Protein AF-A0A2T5LTR0-F1 (afdb_monomer)

Nearest PDB structures (foldseek):
  6o8m-assembly1_A  TM=7.664E-01  e=1.451E-02  Rhodobacter capsulatus
  6o8o-assembly2_D  TM=6.505E-01  e=2.566E-02  Rhodobacter capsulatus
  3cuo-assembly2_C  TM=6.548E-01  e=1.035E-01  unclassified
  6juv-assembly1_A  TM=4.857E-01  e=1.102E-01  Pyrococcus yayanosii CH1
  2lkp-assembly1_B  TM=5.713E-01  e=1.013E+00  Mycobacterium tuberculosis H37Rv

pLDDT: mean 78.18, std 16.16, range [35.5, 93.56]

Sequence (119 aa):
IIQKHDPASVLKEAIVYDGIYGSNYEDKSEGMKQALDKVWANGWLHAEKSDTDIHFVFAAQIHRWYYQCLFSERYLDNKLDYESPLQLVLDAIKCFQPRQLSDAPRSLIGNSSPLEDQY

Structure (mmCIF, N/CA/C/O backbone):
data_AF-A0A2T5LTR0-F1
#
_entry.id   AF-A0A2T5LTR0-F1
#
loop_
_atom_site.group_PDB
_atom_site.id
_atom_site.type_symbol
_atom_site.label_atom_id
_atom_site.label_alt_id
_atom_site.label_comp_id
_atom_site.label_asym_id
_atom_site.label_entity_id
_atom_site.label_seq_id
_atom_site.pdbx_PDB_ins_code
_atom_site.Cartn_x
_atom_site.Cartn_y
_atom_site.Cartn_z
_atom_site.occupancy
_atom_site.B_iso_or_equiv
_atom_site.auth_seq_id
_atom_site.auth_comp_id
_atom_site.auth_asym_id
_atom_site.auth_atom_id
_atom_site.pdbx_PDB_model_num
ATOM 1 N N . ILE A 1 1 ? 14.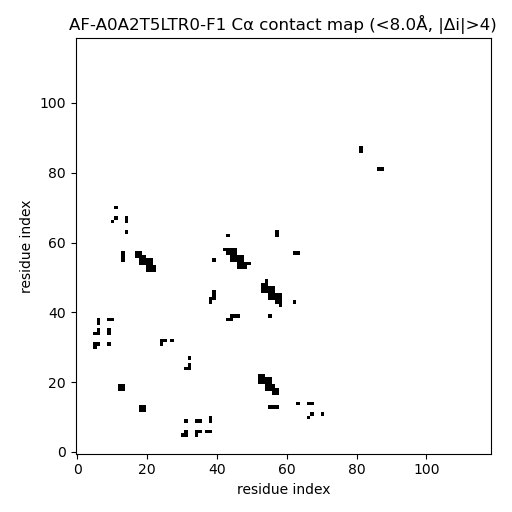683 -7.156 19.051 1.00 38.47 1 ILE A N 1
ATOM 2 C CA . ILE A 1 1 ? 13.346 -6.530 18.910 1.00 38.47 1 ILE A CA 1
ATOM 3 C C . ILE A 1 1 ? 12.574 -7.385 17.916 1.00 38.47 1 ILE A C 1
ATOM 5 O O . ILE A 1 1 ? 12.887 -7.352 16.736 1.00 38.47 1 ILE A O 1
ATOM 9 N N . ILE A 1 2 ? 11.686 -8.256 18.402 1.00 35.50 2 ILE A N 1
ATOM 10 C CA . ILE A 1 2 ? 10.881 -9.145 17.553 1.00 35.50 2 ILE A CA 1
ATOM 11 C C . ILE A 1 2 ? 9.819 -8.258 16.900 1.00 35.50 2 ILE A C 1
ATOM 13 O O . ILE A 1 2 ? 8.963 -7.717 17.599 1.00 35.50 2 ILE A O 1
ATOM 17 N N . GLN A 1 3 ? 9.930 -8.027 15.591 1.00 46.22 3 GLN A N 1
ATOM 18 C CA . GLN A 1 3 ? 8.911 -7.306 14.833 1.00 46.22 3 GLN A CA 1
ATOM 19 C C . GLN A 1 3 ? 7.586 -8.054 15.005 1.00 46.22 3 GLN A C 1
ATOM 21 O O . GLN A 1 3 ? 7.457 -9.197 14.570 1.00 46.22 3 GLN A O 1
ATOM 26 N N . LYS A 1 4 ? 6.604 -7.436 15.672 1.00 54.50 4 LYS A N 1
ATOM 27 C CA . LYS A 1 4 ? 5.226 -7.927 15.606 1.00 54.50 4 LYS A CA 1
ATOM 28 C C . LYS A 1 4 ? 4.824 -7.883 14.134 1.00 54.50 4 LYS A C 1
ATOM 30 O O . LYS A 1 4 ? 4.904 -6.824 13.518 1.00 54.50 4 LYS A O 1
ATOM 35 N N . HIS A 1 5 ? 4.455 -9.030 13.576 1.00 66.44 5 HIS A N 1
ATOM 36 C CA . HIS A 1 5 ? 4.060 -9.168 12.172 1.00 66.44 5 HIS A CA 1
ATOM 37 C C . HIS A 1 5 ? 2.762 -8.412 11.845 1.00 66.44 5 HIS A C 1
ATOM 39 O O . HIS A 1 5 ? 2.478 -8.144 10.676 1.00 66.44 5 HIS A O 1
ATOM 45 N N . ASP A 1 6 ? 1.997 -8.041 12.871 1.00 77.19 6 ASP A N 1
ATOM 46 C CA . ASP A 1 6 ? 0.636 -7.537 12.719 1.00 77.19 6 ASP A CA 1
ATOM 47 C C . ASP A 1 6 ? 0.581 -6.169 12.002 1.00 77.19 6 ASP A C 1
ATOM 49 O O . ASP A 1 6 ? -0.104 -6.088 10.986 1.00 77.19 6 ASP A O 1
ATOM 53 N N . PRO A 1 7 ? 1.353 -5.117 12.372 1.00 85.38 7 PRO A N 1
ATOM 54 C CA . PRO A 1 7 ? 1.303 -3.826 11.669 1.00 85.38 7 PRO A CA 1
ATOM 55 C C . PRO A 1 7 ? 1.791 -3.902 10.220 1.00 85.38 7 PRO A C 1
ATOM 57 O O . PRO A 1 7 ? 1.245 -3.240 9.342 1.00 85.38 7 PRO A O 1
ATOM 60 N N . ALA A 1 8 ? 2.801 -4.734 9.950 1.00 86.81 8 ALA A N 1
ATOM 61 C CA . ALA A 1 8 ? 3.276 -4.961 8.588 1.00 86.81 8 ALA A CA 1
ATOM 62 C C . ALA A 1 8 ? 2.207 -5.651 7.729 1.00 86.81 8 ALA A C 1
ATOM 64 O O . ALA A 1 8 ? 2.095 -5.361 6.543 1.00 86.81 8 ALA A O 1
ATOM 65 N N . SER A 1 9 ? 1.410 -6.540 8.324 1.00 88.69 9 SER A N 1
ATOM 66 C CA . SER A 1 9 ? 0.304 -7.208 7.634 1.00 88.69 9 SER A CA 1
ATOM 67 C C . SER A 1 9 ? -0.818 -6.226 7.297 1.00 88.69 9 SER A C 1
ATOM 69 O O . SER A 1 9 ? -1.274 -6.224 6.159 1.00 88.69 9 SER A O 1
ATOM 71 N N . VAL A 1 10 ? -1.174 -5.331 8.231 1.00 91.12 10 VAL A N 1
ATOM 72 C CA . VAL A 1 10 ? -2.117 -4.227 7.968 1.00 91.12 10 VAL A CA 1
ATOM 73 C C . VAL A 1 10 ? -1.627 -3.367 6.803 1.00 91.12 10 VAL A C 1
ATOM 75 O O . VAL A 1 10 ? -2.350 -3.152 5.841 1.00 91.12 10 VAL A O 1
ATOM 78 N N . LEU A 1 11 ? -0.369 -2.924 6.828 1.00 90.25 11 LEU A N 1
ATOM 79 C CA . LEU A 1 11 ? 0.173 -2.081 5.759 1.00 90.25 11 LEU A CA 1
ATOM 80 C C . LEU A 1 11 ? 0.212 -2.792 4.398 1.00 90.25 11 LEU A C 1
ATOM 82 O O . LEU A 1 11 ? -0.069 -2.166 3.380 1.00 90.25 11 LEU A O 1
ATOM 86 N N . LYS A 1 12 ? 0.520 -4.094 4.360 1.00 90.44 12 LYS A N 1
ATOM 87 C CA . LYS A 1 12 ? 0.460 -4.886 3.122 1.00 90.44 12 LYS A CA 1
ATOM 88 C C . LYS A 1 12 ? -0.962 -4.977 2.573 1.00 90.44 12 LYS A C 1
ATOM 90 O O . LYS A 1 12 ? -1.149 -4.787 1.377 1.00 90.44 12 LYS A O 1
ATOM 95 N N . GLU A 1 13 ? -1.943 -5.237 3.434 1.00 91.62 13 GLU A N 1
ATOM 96 C CA . GLU A 1 13 ? -3.361 -5.288 3.057 1.00 91.62 13 GLU A CA 1
ATOM 97 C C . GLU A 1 13 ? -3.812 -3.935 2.483 1.00 91.62 13 GLU A C 1
ATOM 99 O O . GLU A 1 13 ? -4.340 -3.889 1.373 1.00 91.62 13 GLU A O 1
ATOM 104 N N . ALA A 1 14 ? -3.461 -2.828 3.149 1.00 91.31 14 ALA A N 1
ATOM 105 C CA . ALA A 1 14 ? -3.737 -1.476 2.663 1.00 91.31 14 ALA A CA 1
ATOM 106 C C . ALA A 1 14 ? -3.099 -1.178 1.295 1.00 91.31 14 ALA A C 1
ATOM 108 O O . ALA A 1 14 ? -3.687 -0.482 0.475 1.00 91.31 14 ALA A O 1
ATOM 109 N N . ILE A 1 15 ? -1.897 -1.689 1.010 1.00 89.19 15 ILE A N 1
ATOM 110 C CA . ILE A 1 15 ? -1.250 -1.488 -0.300 1.00 89.19 15 ILE A CA 1
ATOM 111 C C . ILE A 1 15 ? -1.988 -2.240 -1.403 1.00 89.19 15 ILE A C 1
ATOM 113 O O . ILE A 1 15 ? -2.147 -1.697 -2.497 1.00 89.19 15 ILE A O 1
ATOM 117 N N . VAL A 1 16 ? -2.410 -3.477 -1.127 1.00 88.81 16 VAL A N 1
ATOM 118 C CA . VAL A 1 16 ? -3.089 -4.345 -2.100 1.00 88.81 16 VAL A CA 1
ATOM 119 C C . VAL A 1 16 ? -4.459 -3.785 -2.469 1.00 88.81 16 VAL A C 1
ATOM 121 O O . VAL A 1 16 ? -4.800 -3.763 -3.649 1.00 88.81 16 VAL A O 1
ATOM 124 N N . TYR A 1 17 ? -5.213 -3.300 -1.482 1.00 88.25 17 TYR A N 1
ATOM 125 C CA . TYR A 1 17 ? -6.597 -2.853 -1.668 1.00 88.25 17 TYR A CA 1
ATOM 126 C C . TYR A 1 17 ? -6.768 -1.331 -1.779 1.00 88.25 17 TYR A C 1
ATOM 128 O O . TYR A 1 17 ? -7.894 -0.864 -1.882 1.00 88.25 17 TYR A O 1
ATOM 136 N N . ASP A 1 18 ? -5.668 -0.570 -1.811 1.00 87.19 18 ASP A N 1
ATOM 137 C CA . ASP A 1 18 ? -5.670 0.905 -1.794 1.00 87.19 18 ASP A CA 1
ATOM 138 C C . ASP A 1 18 ? -6.397 1.511 -0.584 1.00 87.19 18 ASP A C 1
ATOM 140 O O . ASP A 1 18 ? -7.149 2.479 -0.675 1.00 87.19 18 ASP A O 1
ATOM 144 N N . GLY A 1 19 ? -6.153 0.907 0.572 1.00 90.12 19 GLY A N 1
ATOM 145 C CA . GLY A 1 19 ? -6.817 1.224 1.821 1.00 90.12 19 GLY A CA 1
ATOM 146 C C . GLY A 1 19 ? -7.449 -0.003 2.459 1.00 90.12 19 GLY A C 1
ATOM 147 O O . GLY A 1 19 ? -7.287 -1.138 2.005 1.00 90.12 19 GLY A O 1
ATOM 148 N N . ILE A 1 20 ? -8.108 0.231 3.587 1.00 92.69 20 ILE A N 1
ATOM 149 C CA . ILE A 1 20 ? -8.734 -0.791 4.418 1.00 92.69 20 ILE A CA 1
ATOM 150 C C . ILE A 1 20 ? -10.074 -0.274 4.911 1.00 92.69 20 ILE A C 1
ATOM 152 O O . ILE A 1 20 ? -10.152 0.798 5.499 1.00 92.69 20 ILE A O 1
ATOM 156 N N . TYR A 1 21 ? -11.116 -1.075 4.762 1.00 90.94 21 TYR A N 1
ATOM 157 C CA . TYR A 1 21 ? -12.412 -0.801 5.368 1.00 90.94 21 TYR A CA 1
ATOM 158 C C . TYR A 1 21 ? -12.442 -1.241 6.834 1.00 90.94 21 TYR A C 1
ATOM 160 O O . TYR A 1 21 ? -11.987 -2.337 7.169 1.00 90.94 21 TYR A O 1
ATOM 168 N N . GLY A 1 22 ? -12.966 -0.385 7.710 1.00 86.94 22 GLY A N 1
ATOM 169 C CA . GLY A 1 22 ? -13.094 -0.640 9.143 1.00 86.94 22 GLY A CA 1
ATOM 170 C C . GLY A 1 22 ? -13.941 -1.875 9.426 1.00 86.94 22 GLY A C 1
ATOM 171 O O . GLY A 1 22 ? -13.546 -2.705 10.246 1.00 86.94 22 GLY A O 1
ATOM 172 N N . SER A 1 23 ? -15.020 -2.060 8.662 1.00 88.75 23 SER A N 1
ATOM 173 C CA . SER A 1 23 ? -15.853 -3.270 8.687 1.00 88.75 23 SER A CA 1
ATOM 174 C C . SER A 1 23 ? -15.051 -4.568 8.503 1.00 88.75 23 SER A C 1
ATOM 176 O O . SER A 1 23 ? -15.273 -5.540 9.224 1.00 88.75 23 SER A O 1
ATOM 178 N N . ASN A 1 24 ? -14.026 -4.583 7.639 1.00 87.31 24 ASN A N 1
ATOM 179 C CA . ASN A 1 24 ? -13.164 -5.759 7.429 1.00 87.31 24 ASN A CA 1
ATOM 180 C C . ASN A 1 24 ? -12.323 -6.126 8.664 1.00 87.31 24 ASN A C 1
ATOM 182 O O . ASN A 1 24 ? -11.737 -7.212 8.713 1.00 87.31 24 ASN A O 1
ATOM 186 N N . TYR A 1 25 ? -12.217 -5.217 9.637 1.00 88.06 25 TYR A N 1
ATOM 187 C CA . TYR A 1 25 ? -11.455 -5.395 10.869 1.00 88.06 25 TYR A CA 1
ATOM 188 C C . TYR A 1 25 ? -12.317 -5.709 12.090 1.00 88.06 25 TYR A C 1
ATOM 190 O O . TYR A 1 25 ? -11.756 -6.079 13.122 1.00 88.06 25 TYR A O 1
ATOM 198 N N . GLU A 1 26 ? -13.648 -5.669 11.982 1.00 86.00 26 GLU A N 1
ATOM 199 C CA . GLU A 1 26 ? -14.558 -6.017 13.081 1.00 86.00 26 GLU A CA 1
ATOM 200 C C . GLU A 1 26 ? -14.436 -7.492 13.493 1.00 86.00 26 GLU A C 1
ATOM 202 O O . GLU A 1 26 ? -14.360 -7.789 14.689 1.00 86.00 26 GLU A O 1
ATOM 207 N N . ASP A 1 27 ? -14.290 -8.393 12.520 1.00 87.50 27 ASP A N 1
ATOM 208 C CA . ASP A 1 27 ? -14.162 -9.842 12.740 1.00 87.50 27 ASP A CA 1
ATOM 209 C C . ASP A 1 27 ? -12.703 -10.327 12.851 1.00 87.50 27 ASP A C 1
ATOM 211 O O . ASP A 1 27 ? -12.441 -11.507 13.106 1.00 87.50 27 ASP A O 1
ATOM 215 N N . LYS A 1 28 ? -11.716 -9.438 12.665 1.00 88.12 28 LYS A N 1
ATOM 216 C CA . LYS A 1 28 ? -10.294 -9.801 12.793 1.00 88.12 28 LYS A CA 1
ATOM 217 C C . LYS A 1 28 ? -9.903 -9.953 14.267 1.00 88.12 28 LYS A C 1
ATOM 219 O O . LYS A 1 28 ? -10.550 -9.448 15.185 1.00 88.12 28 LYS A O 1
ATOM 224 N N . SER A 1 29 ? -8.792 -10.654 14.493 1.00 89.56 29 SER A N 1
ATOM 225 C CA . SER A 1 29 ? -8.251 -10.865 15.836 1.00 89.56 29 SER A CA 1
ATOM 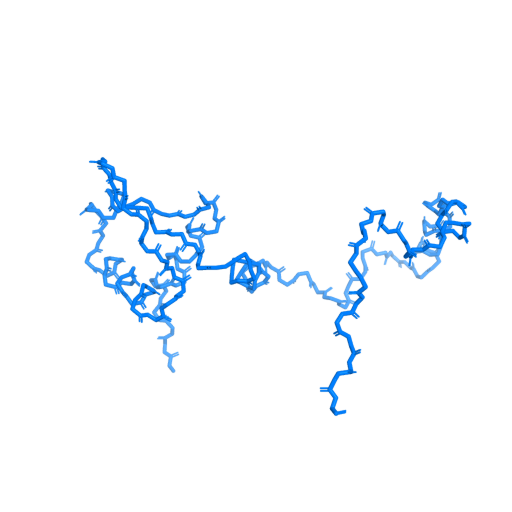226 C C . SER A 1 29 ? -7.939 -9.543 16.545 1.00 89.56 29 SER A C 1
ATOM 228 O O . SER A 1 29 ? -7.572 -8.548 15.919 1.00 89.56 29 SER A O 1
ATOM 230 N N . GLU A 1 30 ? -8.000 -9.558 17.876 1.00 89.31 30 GLU A N 1
ATOM 231 C CA . GLU A 1 30 ? -7.670 -8.400 18.718 1.00 89.31 30 GLU A CA 1
ATOM 232 C C . GLU A 1 30 ? -6.271 -7.828 18.412 1.00 89.31 30 GLU A C 1
ATOM 234 O O . GLU A 1 30 ? -6.060 -6.618 18.412 1.00 89.31 30 GLU A O 1
ATOM 239 N N . GLY A 1 31 ? -5.312 -8.692 18.056 1.00 88.50 31 GLY A N 1
ATOM 240 C CA . GLY A 1 31 ? -3.975 -8.270 17.632 1.00 88.50 31 GLY A CA 1
ATOM 241 C C . GLY A 1 31 ? -3.973 -7.444 16.341 1.00 88.50 31 GLY A C 1
ATOM 242 O O . GLY A 1 31 ? -3.239 -6.461 16.254 1.00 88.50 31 GLY A O 1
ATOM 243 N N . MET A 1 32 ? -4.818 -7.794 15.365 1.00 88.06 32 MET A N 1
ATOM 244 C CA . MET A 1 32 ? -4.957 -7.042 14.112 1.00 88.06 32 MET A CA 1
ATOM 245 C C . MET A 1 32 ? -5.663 -5.702 14.320 1.00 88.06 32 MET A C 1
ATOM 247 O O . MET A 1 32 ? -5.238 -4.709 13.734 1.00 88.06 32 MET A O 1
ATOM 251 N N . LYS A 1 33 ? -6.676 -5.647 15.193 1.00 91.00 33 LYS A N 1
ATOM 252 C CA . LYS A 1 33 ? -7.338 -4.390 15.584 1.00 91.00 33 LYS A CA 1
ATOM 253 C C . LYS A 1 33 ? -6.346 -3.426 16.235 1.00 91.00 33 LYS A C 1
ATOM 255 O O . LYS A 1 33 ? -6.141 -2.321 15.748 1.00 91.00 33 LYS A O 1
ATOM 260 N N . GLN A 1 34 ? -5.596 -3.903 17.230 1.00 92.12 34 GLN A N 1
ATOM 261 C CA . GLN A 1 34 ? -4.540 -3.113 17.872 1.00 92.12 34 GLN A CA 1
ATOM 262 C C . GLN A 1 34 ? -3.412 -2.713 16.914 1.00 92.12 34 GLN A C 1
ATOM 264 O O . GLN A 1 34 ? -2.726 -1.712 17.135 1.00 92.12 34 GLN A O 1
ATOM 269 N N . ALA A 1 35 ? -3.147 -3.516 15.883 1.00 91.94 35 ALA A N 1
ATOM 270 C CA . ALA A 1 35 ? -2.173 -3.175 14.858 1.00 91.94 35 ALA A CA 1
ATOM 271 C C . ALA A 1 35 ? -2.681 -2.047 13.957 1.00 91.94 35 ALA A C 1
ATOM 273 O O . ALA A 1 35 ? -1.920 -1.113 13.706 1.00 91.94 35 ALA A O 1
ATOM 274 N N . LEU A 1 36 ? -3.947 -2.100 13.536 1.00 92.19 36 LEU A N 1
ATOM 275 C CA . LEU A 1 36 ? -4.596 -1.025 12.789 1.00 92.19 36 LEU A CA 1
ATOM 276 C C . LEU A 1 36 ? -4.587 0.276 13.593 1.00 92.19 36 LEU A C 1
ATOM 278 O O . LEU A 1 36 ? -4.111 1.290 13.087 1.00 92.19 36 LEU A O 1
ATOM 282 N N . ASP A 1 37 ? -4.973 0.221 14.869 1.00 91.81 37 ASP A N 1
ATOM 283 C CA . ASP A 1 37 ? -4.960 1.384 15.762 1.00 91.81 37 ASP A CA 1
ATOM 284 C C . ASP A 1 37 ? -3.567 2.005 15.877 1.00 91.81 37 ASP A C 1
ATOM 286 O O . ASP A 1 37 ? -3.419 3.222 15.861 1.00 91.81 37 ASP A O 1
ATOM 290 N N . LYS A 1 38 ? -2.512 1.186 15.947 1.00 91.75 38 LYS A N 1
ATOM 291 C CA . LYS A 1 38 ? -1.129 1.687 15.974 1.00 91.75 38 LYS A CA 1
ATOM 292 C C . LYS A 1 38 ? -0.708 2.309 14.654 1.00 91.75 38 LYS A C 1
ATOM 294 O O . LYS A 1 38 ? -0.005 3.314 14.662 1.00 91.75 38 LYS A O 1
ATOM 299 N N . VAL A 1 39 ? -1.064 1.701 13.526 1.00 91.19 39 VAL A N 1
ATOM 300 C CA . VAL A 1 39 ? -0.747 2.243 12.197 1.00 91.19 39 VAL A CA 1
ATOM 301 C C . VAL A 1 39 ? -1.446 3.590 12.005 1.00 91.19 39 VAL A C 1
ATOM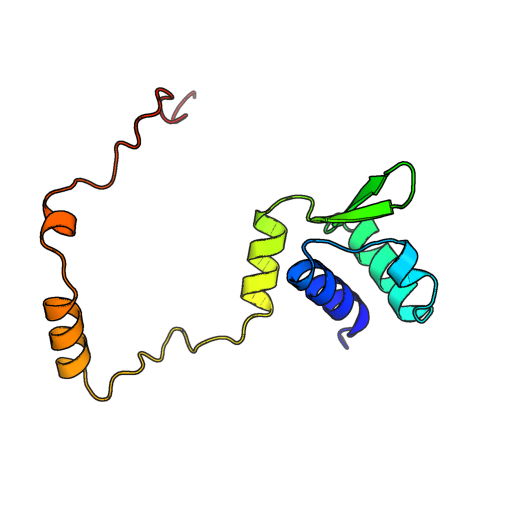 303 O O . VAL A 1 39 ? -0.814 4.542 11.543 1.00 91.19 39 VAL A O 1
ATOM 306 N N . TRP A 1 40 ? -2.702 3.690 12.441 1.00 90.50 40 TRP A N 1
ATOM 307 C CA . TRP A 1 40 ? -3.477 4.924 12.438 1.00 90.50 40 TRP A CA 1
ATOM 308 C C . TRP A 1 40 ? -2.909 5.978 13.398 1.00 90.50 40 TRP A C 1
ATOM 310 O O . TRP A 1 40 ? -2.623 7.094 12.974 1.00 90.50 40 TRP A O 1
ATOM 320 N N . ALA A 1 41 ? -2.650 5.628 14.662 1.00 90.19 41 ALA A N 1
ATOM 321 C CA . ALA A 1 41 ? -2.106 6.549 15.665 1.00 90.19 41 ALA A CA 1
ATOM 322 C C . ALA A 1 41 ? -0.716 7.096 15.294 1.00 90.19 41 ALA A C 1
ATOM 324 O O . ALA A 1 41 ? -0.365 8.209 15.676 1.00 90.19 41 ALA A O 1
ATOM 325 N N . ASN A 1 42 ? 0.066 6.331 14.528 1.00 88.56 42 ASN A N 1
ATOM 326 C CA . ASN A 1 42 ? 1.361 6.762 14.003 1.00 88.56 42 ASN A CA 1
ATOM 327 C C . ASN A 1 42 ? 1.256 7.603 12.714 1.00 88.56 42 ASN A C 1
ATOM 329 O O . ASN A 1 42 ? 2.283 8.043 12.203 1.00 88.56 42 ASN A O 1
ATOM 333 N N . GLY A 1 43 ? 0.052 7.818 12.176 1.00 88.44 43 GLY A N 1
ATOM 334 C CA . GLY A 1 43 ? -0.194 8.688 11.021 1.00 88.44 43 GLY A CA 1
ATOM 335 C C . GLY A 1 43 ? 0.097 8.067 9.653 1.00 88.44 43 GLY A C 1
ATOM 336 O O . GLY A 1 43 ? 0.100 8.778 8.650 1.00 88.44 43 GLY A O 1
ATOM 337 N N . TRP A 1 44 ? 0.334 6.756 9.580 1.00 89.88 44 TRP A N 1
ATOM 338 C CA . TRP A 1 44 ? 0.584 6.078 8.304 1.00 89.88 44 TRP A CA 1
ATOM 339 C C . TRP A 1 44 ? -0.685 5.932 7.465 1.00 89.88 44 TRP A C 1
ATOM 341 O O . TRP A 1 44 ? -0.648 6.106 6.244 1.00 89.88 44 TRP A O 1
ATOM 351 N N . LEU A 1 45 ? -1.798 5.635 8.137 1.00 92.31 45 LEU A N 1
ATOM 352 C CA . LEU A 1 45 ? -3.131 5.615 7.549 1.00 92.31 45 LEU A CA 1
ATOM 353 C C . LEU A 1 45 ? -3.978 6.738 8.151 1.00 92.31 45 LEU A C 1
ATOM 355 O O . LEU A 1 45 ? -3.862 7.044 9.337 1.00 92.31 45 LEU A O 1
ATOM 359 N N . HIS A 1 46 ? -4.836 7.334 7.334 1.00 92.88 46 HIS A N 1
ATOM 360 C CA . HIS A 1 46 ? -5.846 8.307 7.713 1.00 92.88 46 HIS A CA 1
ATOM 361 C C . HIS A 1 46 ? -7.230 7.675 7.599 1.00 92.88 46 HIS A C 1
ATOM 363 O O . HIS A 1 46 ? -7.476 6.894 6.687 1.00 92.88 46 HIS A O 1
ATOM 369 N N . ALA A 1 47 ? -8.124 8.015 8.521 1.00 92.88 47 ALA A N 1
ATOM 370 C CA . ALA A 1 47 ? -9.493 7.527 8.521 1.00 92.88 47 ALA A CA 1
ATOM 371 C C . ALA A 1 47 ? -10.393 8.498 7.745 1.00 92.88 47 ALA A C 1
ATOM 373 O O . ALA A 1 47 ? -10.675 9.600 8.210 1.00 92.88 47 ALA A O 1
ATOM 374 N N . GLU A 1 48 ? -10.874 8.072 6.586 1.00 92.25 48 GLU A N 1
ATOM 375 C CA . GLU A 1 48 ? -11.918 8.747 5.826 1.00 92.25 48 GLU A CA 1
ATOM 376 C C . GLU A 1 48 ? -13.272 8.164 6.220 1.00 92.25 48 GLU A C 1
ATOM 378 O O . GLU A 1 48 ? -13.565 6.991 5.989 1.00 92.25 48 GLU A O 1
ATOM 383 N N . LYS A 1 49 ? -14.114 8.973 6.861 1.00 89.31 49 LYS A N 1
ATOM 384 C CA . LYS A 1 49 ? -15.444 8.526 7.271 1.00 89.31 49 LYS A CA 1
ATOM 385 C C . LYS A 1 49 ? -16.430 8.711 6.120 1.00 89.31 49 LYS A C 1
ATOM 387 O O . LYS A 1 49 ? -16.663 9.835 5.685 1.00 89.31 49 LYS A O 1
ATOM 392 N N . SER A 1 50 ? -17.028 7.612 5.678 1.00 84.38 50 SER A N 1
ATOM 393 C CA . SER A 1 50 ? -18.208 7.608 4.811 1.00 84.38 50 SER A CA 1
ATOM 394 C C . SER A 1 50 ? -19.476 7.379 5.643 1.00 84.38 50 SER A C 1
ATOM 396 O O . SER A 1 50 ? -19.396 7.027 6.823 1.00 84.38 50 SER A O 1
ATOM 398 N N . ASP A 1 51 ? -20.652 7.565 5.041 1.00 84.81 51 ASP A N 1
ATOM 399 C CA . ASP A 1 51 ? -21.939 7.332 5.718 1.00 84.81 51 ASP A CA 1
ATOM 400 C C . ASP A 1 51 ? -22.127 5.869 6.156 1.00 84.81 51 ASP A C 1
ATOM 402 O O . ASP A 1 51 ? -22.885 5.592 7.086 1.00 84.81 51 ASP A O 1
ATOM 406 N N . THR A 1 52 ? -21.433 4.934 5.500 1.00 84.62 52 THR A N 1
ATOM 407 C CA . THR A 1 52 ? -21.580 3.489 5.714 1.00 84.62 52 THR A CA 1
ATOM 408 C C . THR A 1 52 ? -20.411 2.841 6.448 1.00 84.62 52 THR A C 1
ATOM 410 O O . THR A 1 52 ? -20.618 1.822 7.097 1.00 84.62 52 THR A O 1
ATOM 413 N N . ASP A 1 53 ? -19.195 3.387 6.342 1.00 91.19 53 ASP A N 1
ATOM 414 C CA . ASP A 1 53 ? -17.987 2.777 6.916 1.00 91.19 53 ASP A CA 1
ATOM 415 C C . ASP A 1 53 ? -16.832 3.784 7.078 1.00 91.19 53 ASP A C 1
ATOM 417 O O . ASP A 1 53 ? -16.833 4.875 6.499 1.00 91.19 53 ASP A O 1
ATOM 421 N N . ILE A 1 54 ? -15.815 3.404 7.844 1.00 92.44 54 ILE A N 1
ATOM 422 C CA . ILE A 1 54 ? -14.542 4.113 7.953 1.00 92.44 54 ILE A CA 1
ATOM 423 C C . ILE A 1 54 ? -13.550 3.471 6.986 1.00 92.44 54 ILE A C 1
ATOM 425 O O . ILE A 1 54 ? -13.246 2.288 7.094 1.00 92.44 54 ILE A O 1
ATOM 429 N N . HIS A 1 55 ? -13.012 4.254 6.058 1.00 93.56 55 HIS A N 1
ATOM 430 C CA . HIS A 1 55 ? -11.993 3.812 5.120 1.00 93.56 55 HIS A CA 1
ATOM 431 C C . HIS A 1 55 ? -10.620 4.346 5.545 1.00 93.56 55 HIS A C 1
ATOM 433 O O . HIS A 1 55 ? -10.380 5.548 5.567 1.00 93.56 55 HIS A O 1
ATOM 439 N N . PHE A 1 56 ? -9.711 3.455 5.925 1.00 93.25 56 PHE A N 1
ATOM 440 C CA . PHE A 1 56 ? -8.343 3.780 6.308 1.00 93.25 56 PHE A CA 1
ATOM 441 C C . PHE A 1 56 ? -7.437 3.779 5.074 1.00 93.25 56 PHE A C 1
ATOM 443 O O . PHE A 1 56 ? -7.088 2.718 4.560 1.00 93.25 56 PHE A O 1
ATOM 450 N N . VAL A 1 57 ? -7.023 4.958 4.616 1.00 92.69 57 VAL A N 1
ATOM 451 C CA . VAL A 1 57 ? -6.200 5.152 3.407 1.00 92.69 57 VAL A CA 1
ATOM 452 C C . VAL A 1 57 ? -4.828 5.711 3.746 1.00 92.69 57 VAL A C 1
ATOM 454 O O . VAL A 1 57 ? -4.628 6.296 4.806 1.00 92.69 57 VAL A O 1
ATOM 457 N N . PHE A 1 58 ? -3.851 5.570 2.852 1.00 91.25 58 PHE A N 1
ATOM 458 C CA . PHE A 1 58 ? -2.555 6.219 3.054 1.00 91.25 58 PHE A CA 1
ATOM 459 C C . PHE A 1 58 ? -2.699 7.739 3.057 1.00 91.25 58 PHE A C 1
ATOM 461 O O . PHE A 1 58 ? -3.254 8.317 2.128 1.00 91.25 58 PHE A O 1
ATOM 468 N N . ALA A 1 59 ? -2.100 8.396 4.055 1.00 84.94 59 ALA A N 1
ATOM 469 C CA . ALA A 1 59 ? -2.121 9.858 4.160 1.00 84.94 59 ALA A CA 1
ATOM 470 C C . ALA A 1 59 ? -1.507 10.568 2.934 1.00 84.94 59 ALA A C 1
ATOM 472 O O . ALA A 1 59 ? -1.819 11.722 2.658 1.00 84.94 59 ALA A O 1
ATOM 473 N N . ALA A 1 60 ? -0.617 9.886 2.205 1.00 85.62 60 ALA A N 1
ATOM 474 C CA . ALA A 1 60 ? -0.049 10.368 0.955 1.00 85.62 60 ALA A CA 1
ATOM 475 C C . ALA A 1 60 ? 0.430 9.197 0.088 1.00 85.62 60 ALA A C 1
ATOM 477 O O . ALA A 1 60 ? 0.893 8.175 0.604 1.00 85.62 60 ALA A O 1
ATOM 478 N N . GLN A 1 61 ? 0.418 9.384 -1.234 1.00 83.19 61 GLN A N 1
ATOM 479 C CA . GLN A 1 61 ? 0.904 8.379 -2.190 1.00 83.19 61 GLN A CA 1
ATOM 480 C C . GLN A 1 61 ? 2.381 8.018 -1.971 1.00 83.19 61 GLN A C 1
ATOM 482 O O . GLN A 1 61 ? 2.780 6.879 -2.199 1.00 83.19 61 GLN A O 1
ATOM 487 N N . ILE A 1 62 ? 3.187 8.945 -1.439 1.00 85.00 62 ILE A N 1
ATOM 488 C CA . ILE A 1 62 ? 4.585 8.670 -1.085 1.00 85.00 62 ILE A CA 1
ATOM 489 C C . ILE A 1 62 ? 4.717 7.627 0.036 1.00 85.00 62 ILE A C 1
ATOM 491 O O . ILE A 1 62 ? 5.631 6.807 -0.008 1.00 85.00 62 ILE A O 1
ATOM 495 N N . HIS A 1 63 ? 3.790 7.592 1.002 1.00 85.19 63 HIS A N 1
ATOM 496 C CA . HIS A 1 63 ? 3.788 6.576 2.060 1.00 85.19 63 HIS A CA 1
ATOM 497 C C . HIS A 1 63 ? 3.462 5.192 1.495 1.00 85.19 63 HIS A C 1
ATOM 499 O O . HIS A 1 63 ? 4.133 4.21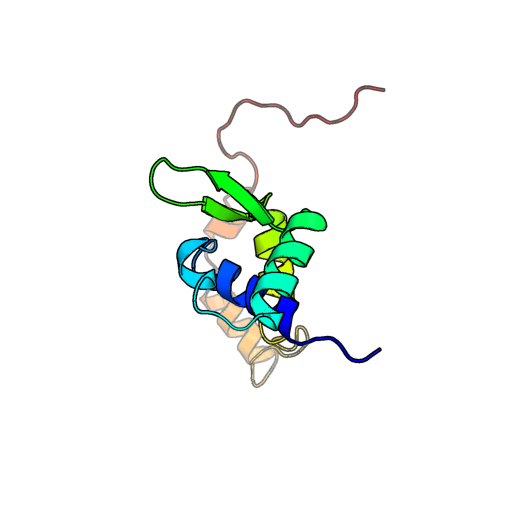5 1.837 1.00 85.19 63 HIS A O 1
ATOM 505 N N . ARG A 1 64 ? 2.476 5.120 0.589 1.00 87.38 64 ARG A N 1
ATOM 506 C CA . ARG A 1 64 ? 2.126 3.885 -0.122 1.00 87.38 64 ARG A CA 1
ATOM 507 C C . ARG A 1 64 ? 3.315 3.378 -0.931 1.00 87.38 64 ARG A C 1
ATOM 509 O O . ARG A 1 64 ? 3.702 2.222 -0.780 1.00 87.38 64 ARG A O 1
ATOM 516 N N . TRP A 1 65 ? 3.924 4.252 -1.732 1.00 85.38 65 TRP A N 1
ATOM 517 C CA . TRP A 1 65 ? 5.066 3.909 -2.576 1.00 85.38 65 TRP A CA 1
ATOM 518 C C . TRP A 1 65 ? 6.270 3.440 -1.753 1.00 85.38 65 TRP A C 1
ATOM 520 O O . TRP A 1 65 ? 6.836 2.390 -2.044 1.00 85.38 65 TRP A O 1
ATOM 530 N N . TYR A 1 66 ? 6.605 4.147 -0.667 1.00 86.06 66 TYR A N 1
ATOM 531 C CA . TYR A 1 66 ? 7.688 3.761 0.238 1.00 86.06 66 TYR A CA 1
ATOM 532 C C . TYR A 1 66 ? 7.518 2.331 0.766 1.00 86.06 66 TYR A C 1
ATOM 534 O O . TYR A 1 66 ? 8.431 1.513 0.646 1.00 86.06 66 TYR A O 1
ATOM 542 N N . TYR A 1 67 ? 6.345 1.999 1.314 1.00 84.88 67 TYR A N 1
ATOM 543 C CA . TYR A 1 67 ? 6.107 0.649 1.823 1.00 84.88 67 TYR A CA 1
ATOM 544 C C . TYR A 1 67 ? 5.985 -0.392 0.717 1.00 84.88 67 TYR A C 1
ATOM 546 O O . TYR A 1 67 ? 6.424 -1.523 0.908 1.00 84.88 67 TYR A O 1
ATOM 554 N N . GLN A 1 68 ? 5.438 -0.032 -0.441 1.00 85.38 68 GLN A N 1
ATOM 555 C CA . GLN A 1 68 ? 5.403 -0.924 -1.591 1.00 85.38 68 GLN A CA 1
ATOM 556 C C . GLN A 1 68 ? 6.821 -1.299 -2.028 1.00 85.38 68 GLN A C 1
ATOM 558 O O . GLN A 1 68 ? 7.081 -2.478 -2.243 1.00 85.38 68 GLN A O 1
ATOM 563 N N . CYS A 1 69 ? 7.760 -0.353 -2.068 1.00 82.25 69 CYS A N 1
ATOM 564 C CA . CYS A 1 69 ? 9.175 -0.638 -2.314 1.00 82.25 69 CYS A CA 1
ATOM 565 C C . CYS A 1 69 ? 9.805 -1.482 -1.200 1.00 82.25 69 CYS A C 1
ATOM 567 O O . CYS A 1 69 ? 10.613 -2.362 -1.475 1.00 82.25 69 CYS A O 1
ATOM 569 N N . LEU A 1 70 ? 9.432 -1.234 0.057 1.00 83.25 70 LEU A N 1
ATOM 570 C CA . LEU A 1 70 ? 9.978 -1.948 1.212 1.00 83.25 70 LEU A CA 1
ATOM 571 C C . LEU A 1 70 ? 9.492 -3.407 1.287 1.00 83.25 70 LEU A C 1
ATOM 573 O O . LEU A 1 70 ? 10.228 -4.272 1.762 1.00 83.25 70 LEU A O 1
ATOM 577 N N . PHE A 1 71 ? 8.266 -3.678 0.828 1.00 80.88 71 PHE A N 1
ATOM 578 C CA . PHE A 1 71 ? 7.654 -5.011 0.818 1.00 80.88 71 PHE A CA 1
ATOM 579 C C . PHE A 1 71 ? 7.779 -5.760 -0.503 1.00 80.88 71 PHE A C 1
ATOM 581 O O . PHE A 1 71 ? 7.622 -6.981 -0.498 1.00 80.88 71 PHE A O 1
ATOM 588 N N . SER A 1 72 ? 8.035 -5.064 -1.610 1.00 76.50 72 SER A N 1
ATOM 589 C CA . SER A 1 72 ? 8.415 -5.724 -2.854 1.00 76.50 72 SER A CA 1
ATOM 590 C C . SER A 1 72 ? 9.719 -6.465 -2.603 1.00 76.50 72 SER A C 1
ATOM 592 O O . SER A 1 72 ? 10.630 -5.932 -1.964 1.00 76.50 72 SER A O 1
ATOM 594 N N . GLU A 1 73 ? 9.794 -7.717 -3.056 1.00 61.69 73 GLU A N 1
ATOM 595 C CA . GLU A 1 73 ? 11.052 -8.451 -3.045 1.00 61.69 73 GLU A CA 1
ATOM 596 C C . GLU A 1 73 ? 12.125 -7.549 -3.639 1.00 61.69 73 GLU A C 1
ATOM 598 O O . GLU A 1 73 ? 11.932 -6.948 -4.699 1.00 61.69 73 GLU A O 1
ATOM 603 N N . ARG A 1 74 ? 13.244 -7.420 -2.919 1.00 57.91 74 ARG A N 1
ATOM 604 C CA . ARG A 1 74 ? 14.446 -6.819 -3.473 1.00 57.91 74 ARG A CA 1
ATOM 605 C C . ARG A 1 74 ? 14.817 -7.679 -4.669 1.00 57.91 74 ARG A C 1
ATOM 607 O O . ARG A 1 74 ? 15.540 -8.663 -4.512 1.00 57.91 74 ARG A O 1
ATOM 614 N N . TYR A 1 75 ? 14.353 -7.301 -5.859 1.00 53.84 75 TYR A N 1
ATOM 615 C CA . TYR A 1 75 ? 15.136 -7.574 -7.044 1.00 53.84 75 TYR A CA 1
ATOM 616 C C . TYR A 1 75 ? 16.525 -7.090 -6.671 1.00 53.84 75 TYR A C 1
ATOM 618 O O . TYR A 1 75 ? 16.675 -5.976 -6.159 1.00 53.84 75 TYR A O 1
ATOM 626 N N . LEU A 1 76 ? 17.505 -7.984 -6.743 1.00 52.75 76 LEU A N 1
ATOM 627 C CA . LEU A 1 76 ? 18.875 -7.598 -6.485 1.00 52.75 76 LEU A CA 1
ATOM 628 C C . LEU A 1 76 ? 19.129 -6.435 -7.441 1.00 52.75 76 LEU A C 1
ATOM 630 O O . LEU A 1 76 ? 19.245 -6.657 -8.639 1.00 52.75 76 LEU A O 1
ATOM 634 N N . ASP A 1 77 ? 19.206 -5.216 -6.910 1.00 55.00 77 ASP A N 1
ATOM 635 C CA . ASP A 1 77 ? 19.503 -3.988 -7.668 1.00 55.00 77 ASP A CA 1
ATOM 636 C C . ASP A 1 77 ? 20.847 -4.126 -8.425 1.00 55.00 77 ASP A C 1
ATOM 638 O O . ASP A 1 77 ? 21.200 -3.378 -9.328 1.00 55.00 77 ASP A O 1
ATOM 642 N N . ASN A 1 78 ? 21.588 -5.178 -8.068 1.00 58.59 78 ASN A N 1
ATOM 643 C CA . ASN A 1 78 ? 22.894 -5.567 -8.553 1.00 58.59 78 ASN A CA 1
ATOM 644 C C . ASN A 1 78 ? 22.841 -6.700 -9.601 1.00 58.59 78 ASN A C 1
ATOM 646 O O . ASN A 1 78 ? 23.897 -7.119 -10.074 1.00 58.59 78 ASN A O 1
ATOM 650 N N . LYS A 1 79 ? 21.668 -7.275 -9.908 1.00 61.03 79 LYS A N 1
ATOM 651 C CA . LYS A 1 79 ? 21.529 -8.409 -10.831 1.00 61.03 79 LYS A CA 1
ATOM 652 C C . LYS A 1 79 ? 20.696 -7.999 -12.037 1.00 61.03 79 LYS A C 1
ATOM 654 O O . LYS A 1 79 ? 19.472 -8.035 -12.030 1.00 61.03 79 LYS A O 1
ATOM 659 N N . LEU A 1 80 ? 21.412 -7.634 -13.089 1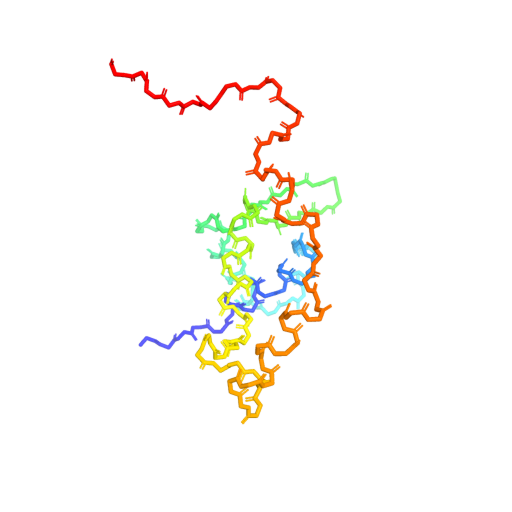.00 69.00 80 LEU A N 1
ATOM 660 C CA . LEU A 1 80 ? 20.862 -7.530 -14.429 1.00 69.00 80 LEU A CA 1
ATOM 661 C C . LEU A 1 80 ? 20.675 -8.956 -14.965 1.00 69.00 80 LEU A C 1
ATOM 663 O O . LEU A 1 80 ? 21.636 -9.727 -14.986 1.00 69.00 80 LEU A O 1
ATOM 667 N N . ASP A 1 81 ? 19.457 -9.311 -15.377 1.00 76.62 81 ASP A N 1
ATOM 668 C CA . ASP A 1 81 ? 19.131 -10.622 -15.963 1.00 76.62 81 ASP A CA 1
ATOM 669 C C . ASP A 1 81 ? 19.641 -10.730 -17.408 1.00 76.62 81 ASP A C 1
ATOM 671 O O . ASP A 1 81 ? 18.884 -10.868 -18.364 1.00 76.62 81 ASP A O 1
ATOM 675 N N . TYR A 1 82 ? 20.958 -10.635 -17.564 1.00 81.06 82 TYR A N 1
ATOM 676 C CA . TYR A 1 82 ? 21.659 -10.807 -18.828 1.00 81.06 82 TYR A CA 1
ATOM 677 C C . TYR A 1 82 ? 22.809 -11.786 -18.627 1.00 81.06 82 TYR A C 1
ATOM 679 O O . TYR A 1 82 ? 23.572 -11.681 -17.667 1.00 81.06 82 TYR A O 1
ATOM 687 N N . GLU A 1 83 ? 22.963 -12.730 -19.554 1.00 86.12 83 GLU A N 1
ATOM 688 C CA . GLU A 1 83 ? 24.022 -13.743 -19.488 1.00 86.12 83 GLU A CA 1
ATOM 689 C C . GLU A 1 83 ? 25.405 -13.143 -19.784 1.00 86.12 83 GLU A C 1
ATOM 691 O O . GLU A 1 83 ? 26.435 -13.714 -19.427 1.00 86.12 83 GLU A O 1
ATOM 696 N N . SER A 1 84 ? 25.446 -11.968 -20.426 1.00 87.88 84 SER A N 1
ATOM 697 C CA . SER A 1 84 ? 26.676 -11.218 -20.675 1.00 87.88 84 SER A CA 1
ATOM 698 C C . SER A 1 84 ? 26.426 -9.713 -20.861 1.00 87.88 84 SER A C 1
ATOM 700 O O . SER A 1 84 ? 25.346 -9.315 -21.310 1.00 87.88 84 SER A O 1
ATOM 702 N N . PRO A 1 85 ? 27.444 -8.857 -20.632 1.00 86.69 85 PRO A N 1
ATOM 703 C CA . PRO A 1 85 ? 27.374 -7.434 -20.973 1.00 86.69 85 PRO A CA 1
ATOM 704 C C . PRO A 1 85 ? 27.066 -7.171 -22.455 1.00 86.69 85 PRO A C 1
ATOM 706 O O . PRO A 1 85 ? 26.423 -6.180 -22.784 1.00 86.69 85 PRO A O 1
ATOM 709 N N . LEU A 1 86 ? 27.490 -8.062 -23.359 1.00 90.00 86 LEU A N 1
ATOM 710 C CA . LEU A 1 86 ? 27.213 -7.933 -24.790 1.00 90.00 86 LEU A CA 1
ATOM 711 C C . LEU A 1 86 ? 25.715 -8.066 -25.091 1.00 90.00 86 LEU A C 1
ATOM 713 O O . LEU A 1 86 ? 25.187 -7.306 -25.898 1.00 90.00 86 LEU A O 1
ATOM 717 N N . GLN A 1 87 ? 25.030 -8.999 -24.429 1.00 92.75 87 GLN A N 1
ATOM 718 C CA . GLN A 1 87 ? 23.590 -9.195 -24.597 1.00 92.75 87 GLN A CA 1
ATOM 719 C C . GLN A 1 87 ? 22.807 -7.957 -24.148 1.00 92.75 87 GLN A C 1
ATOM 721 O O . GLN A 1 87 ? 21.953 -7.474 -24.887 1.00 92.75 87 GLN A O 1
ATOM 726 N N . LEU A 1 88 ? 23.180 -7.386 -22.998 1.00 89.31 88 LEU A N 1
ATOM 727 C CA . LEU A 1 88 ? 22.623 -6.125 -22.505 1.00 89.31 88 LEU A CA 1
ATOM 728 C C . LEU A 1 88 ? 22.779 -4.999 -23.531 1.00 89.31 88 LEU A C 1
ATOM 730 O O . LEU A 1 88 ? 21.817 -4.299 -23.831 1.00 89.31 88 LEU A O 1
ATOM 734 N N . VAL A 1 89 ? 23.984 -4.826 -24.083 1.00 90.50 89 VAL A N 1
ATOM 735 C CA . VAL A 1 89 ? 24.262 -3.765 -25.062 1.00 90.50 89 VAL A CA 1
ATOM 736 C C . VAL A 1 89 ? 23.447 -3.965 -26.339 1.00 90.50 89 VAL A C 1
ATOM 738 O O . VAL A 1 89 ? 22.885 -3.005 -26.864 1.00 90.50 89 VAL A O 1
ATOM 741 N N . LEU A 1 90 ? 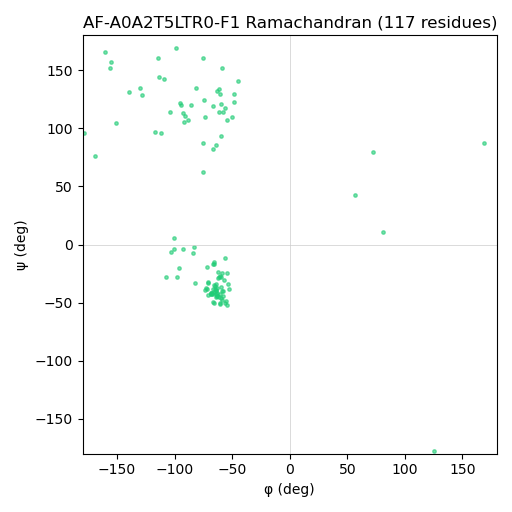23.349 -5.199 -26.836 1.00 91.00 90 LEU A N 1
ATOM 742 C CA . LEU A 1 90 ? 22.577 -5.502 -28.039 1.00 91.00 90 LEU A CA 1
ATOM 743 C C . LEU A 1 90 ? 21.087 -5.211 -27.852 1.00 91.00 90 LEU A C 1
ATOM 745 O O . LEU A 1 90 ? 20.476 -4.612 -28.736 1.00 91.00 90 LEU A O 1
ATOM 749 N N . ASP A 1 91 ? 20.511 -5.598 -26.719 1.00 88.50 91 ASP A N 1
ATOM 750 C CA . ASP A 1 91 ? 19.091 -5.372 -26.454 1.00 88.50 91 ASP A CA 1
ATOM 751 C C . ASP A 1 91 ? 18.799 -3.899 -26.158 1.00 88.50 91 ASP A C 1
ATOM 753 O O . ASP A 1 91 ? 17.820 -3.360 -26.673 1.00 88.50 91 ASP A O 1
ATOM 757 N N . ALA A 1 92 ? 19.693 -3.202 -25.449 1.00 85.25 92 ALA A N 1
ATOM 758 C CA . ALA A 1 92 ? 19.600 -1.758 -25.255 1.00 85.25 92 ALA A CA 1
ATOM 759 C C . ALA A 1 92 ? 19.581 -1.008 -26.595 1.00 85.25 92 ALA A C 1
ATOM 761 O O . ALA A 1 92 ? 18.738 -0.137 -26.783 1.00 85.25 92 ALA A O 1
ATOM 762 N N . ILE A 1 93 ? 20.452 -1.375 -27.545 1.00 87.88 93 ILE A N 1
ATOM 763 C CA . ILE A 1 93 ? 20.505 -0.758 -28.881 1.00 87.88 93 ILE A CA 1
ATOM 764 C C . ILE A 1 93 ? 19.255 -1.092 -29.705 1.00 87.88 93 ILE A C 1
ATOM 766 O O . ILE A 1 93 ? 18.721 -0.216 -30.380 1.00 87.88 93 ILE A O 1
ATOM 770 N N . LYS A 1 94 ? 18.766 -2.338 -29.663 1.00 87.38 94 LYS A N 1
ATOM 771 C CA . LYS A 1 94 ? 17.564 -2.749 -30.414 1.00 87.38 94 LYS A CA 1
ATOM 772 C C . LYS A 1 94 ? 16.293 -2.074 -29.909 1.00 87.38 94 LYS A C 1
ATOM 774 O O . LYS A 1 94 ? 15.421 -1.741 -30.706 1.00 87.38 94 LYS A O 1
ATOM 779 N N . CYS A 1 95 ? 16.183 -1.905 -28.596 1.00 80.62 95 CYS A N 1
ATOM 780 C CA . CYS A 1 95 ? 15.036 -1.272 -27.952 1.00 80.62 95 CYS A CA 1
ATOM 781 C C . CYS A 1 95 ? 15.147 0.257 -27.924 1.00 80.62 95 CYS A C 1
ATOM 783 O O . CYS A 1 95 ? 14.196 0.935 -27.535 1.00 80.62 95 CYS A O 1
ATOM 785 N N . PHE A 1 96 ? 16.292 0.800 -28.339 1.00 79.00 96 PHE A N 1
ATOM 786 C CA . PHE A 1 96 ? 16.527 2.228 -28.399 1.00 79.00 96 PHE A CA 1
ATOM 787 C C . PHE A 1 96 ? 15.635 2.882 -29.450 1.00 79.00 96 PHE A C 1
ATOM 789 O O . PHE A 1 96 ? 15.737 2.598 -30.645 1.00 79.00 96 PHE A O 1
ATOM 796 N N . GLN A 1 97 ? 14.775 3.800 -29.022 1.00 79.06 97 GLN A N 1
ATOM 797 C CA . GLN A 1 97 ? 13.984 4.605 -29.940 1.00 79.06 97 GLN A CA 1
ATOM 798 C C . GLN A 1 97 ? 14.727 5.919 -30.191 1.00 79.06 97 GLN A C 1
ATOM 800 O O . GLN A 1 97 ? 14.905 6.688 -29.251 1.00 79.06 97 GLN A O 1
ATOM 805 N N . PRO A 1 98 ? 15.104 6.258 -31.439 1.00 75.75 98 PRO A N 1
ATOM 806 C CA . PRO A 1 98 ? 15.822 7.503 -31.739 1.00 75.75 98 PRO A CA 1
ATOM 807 C C . PRO A 1 98 ? 15.128 8.777 -31.231 1.00 75.75 98 PRO A C 1
ATOM 809 O O . PRO A 1 98 ? 15.793 9.770 -30.946 1.00 75.75 98 PRO A O 1
ATOM 812 N N . ARG A 1 99 ? 13.798 8.732 -31.050 1.00 70.25 99 ARG A N 1
ATOM 813 C CA . ARG A 1 99 ? 13.014 9.822 -30.448 1.00 70.25 99 ARG A CA 1
ATOM 814 C C . ARG A 1 99 ? 13.435 10.158 -29.015 1.00 70.25 99 ARG A C 1
ATOM 816 O O . ARG A 1 99 ? 13.346 11.305 -28.609 1.00 70.25 99 ARG A O 1
ATOM 823 N N . GLN A 1 100 ? 13.987 9.192 -28.283 1.00 65.94 100 GLN A N 1
ATOM 824 C CA . GLN A 1 100 ? 14.535 9.390 -26.938 1.00 65.94 100 GLN A CA 1
ATOM 825 C C . GLN A 1 100 ? 15.789 10.283 -26.925 1.00 65.94 100 GLN A C 1
ATOM 827 O O . GLN A 1 100 ? 16.156 10.782 -25.867 1.00 65.94 100 GLN A O 1
ATOM 832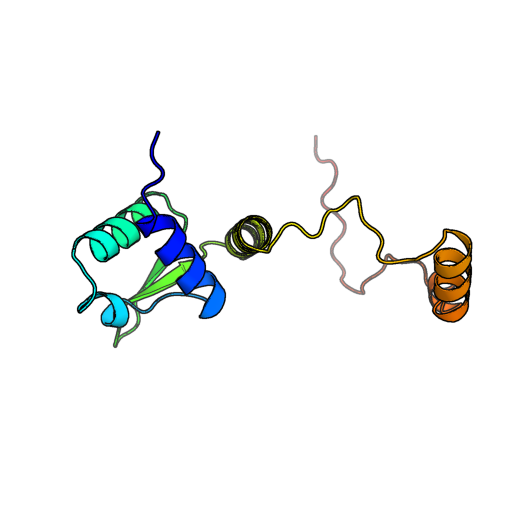 N N . LEU A 1 101 ? 16.446 10.490 -28.077 1.00 65.75 101 LEU A N 1
ATOM 833 C CA . LEU A 1 101 ? 17.540 11.459 -28.228 1.00 65.75 101 LEU A CA 1
ATOM 834 C C . LEU A 1 101 ? 17.092 12.787 -28.829 1.00 65.75 101 LEU A C 1
ATOM 836 O O . LEU A 1 101 ? 17.750 13.798 -28.598 1.00 65.75 101 LEU A O 1
ATOM 840 N N . SER A 1 102 ? 16.038 12.783 -29.649 1.00 67.69 102 SER A N 1
ATOM 841 C CA . SER A 1 102 ? 15.548 14.003 -30.299 1.00 67.69 102 SER A CA 1
ATOM 842 C C . SER A 1 102 ? 14.652 14.827 -29.389 1.00 67.69 102 SER A C 1
ATOM 844 O O . SER A 1 102 ? 14.646 16.054 -29.483 1.00 67.69 102 SER A O 1
ATOM 846 N N . ASP A 1 103 ? 13.899 14.163 -28.518 1.00 56.47 103 ASP A N 1
ATOM 847 C CA . ASP A 1 103 ? 12.926 14.815 -27.663 1.00 56.47 103 ASP A CA 1
ATOM 848 C C . ASP A 1 103 ? 13.629 15.160 -26.354 1.00 56.47 103 ASP A C 1
ATOM 850 O O . ASP A 1 103 ? 13.921 14.286 -25.539 1.00 56.47 103 ASP A O 1
ATOM 854 N N . 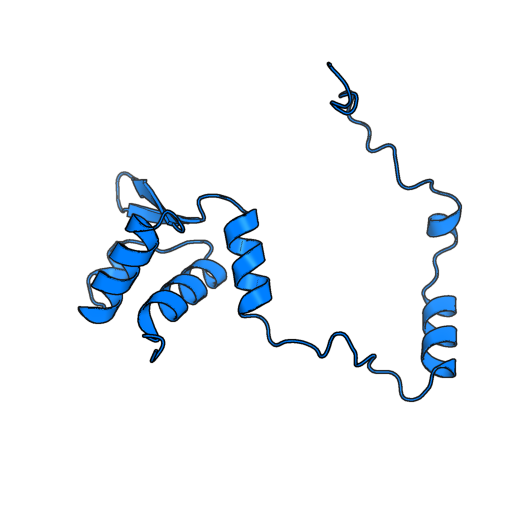ALA A 1 104 ? 13.938 16.442 -26.152 1.00 57.94 104 ALA A N 1
ATOM 855 C CA . ALA A 1 104 ? 14.444 16.910 -24.871 1.00 57.94 104 ALA A CA 1
ATOM 856 C C . ALA A 1 104 ? 13.430 16.529 -23.775 1.00 57.94 104 ALA A C 1
ATOM 858 O O . ALA A 1 104 ? 12.298 17.030 -23.798 1.00 57.94 104 ALA A O 1
ATOM 859 N N . PRO A 1 105 ? 13.788 15.691 -22.783 1.00 62.31 105 PRO A N 1
ATOM 860 C CA . PRO A 1 105 ? 12.927 15.480 -21.639 1.00 62.31 105 PRO A CA 1
ATOM 861 C C . PRO A 1 105 ? 13.056 16.730 -20.770 1.00 62.31 105 PRO A C 1
ATOM 863 O O . PRO A 1 105 ? 13.952 16.817 -19.935 1.00 62.31 105 PRO A O 1
ATOM 866 N N . ARG A 1 106 ? 12.233 17.744 -21.061 1.00 52.47 106 ARG A N 1
ATOM 867 C CA . ARG A 1 106 ? 11.710 18.780 -20.150 1.00 52.47 106 ARG A CA 1
ATOM 868 C C . ARG A 1 106 ? 11.038 19.889 -20.960 1.00 52.47 106 ARG A C 1
ATOM 870 O O . ARG A 1 106 ? 11.636 20.906 -21.284 1.00 52.47 106 ARG A O 1
ATOM 877 N N . SER A 1 107 ? 9.763 19.679 -21.243 1.00 45.69 107 SER A N 1
ATOM 878 C CA . SER A 1 107 ? 8.733 20.719 -21.204 1.00 45.69 107 SER A CA 1
ATOM 879 C C . SER A 1 107 ? 7.397 19.996 -21.317 1.00 45.69 107 SER A C 1
ATOM 881 O O . SER A 1 107 ? 6.792 19.892 -22.382 1.00 45.69 107 SER A O 1
ATOM 883 N N . LEU A 1 108 ? 6.980 19.387 -20.205 1.00 43.53 108 LEU A N 1
ATOM 884 C CA . LEU A 1 108 ? 5.572 19.090 -20.023 1.00 43.53 108 LEU A CA 1
ATOM 885 C C . LEU A 1 108 ? 4.877 20.454 -20.034 1.00 43.53 108 LEU A C 1
ATOM 887 O O . LEU A 1 108 ? 5.146 21.292 -19.177 1.00 43.53 108 LEU A O 1
ATOM 891 N N . ILE A 1 109 ? 4.063 20.693 -21.057 1.00 48.78 109 ILE A N 1
ATOM 892 C CA . ILE A 1 109 ? 3.205 21.866 -21.175 1.00 48.78 109 ILE A CA 1
ATOM 893 C C . ILE A 1 109 ? 2.416 22.001 -19.870 1.00 48.78 109 ILE A C 1
ATOM 895 O O . ILE A 1 109 ? 1.550 21.189 -19.556 1.00 48.78 109 ILE A O 1
ATOM 899 N N . GLY A 1 110 ? 2.771 23.021 -19.103 1.00 45.94 110 GLY A N 1
ATOM 900 C CA . GLY A 1 110 ? 2.193 23.348 -17.814 1.00 45.94 110 GLY A CA 1
ATOM 901 C C . GLY A 1 110 ? 2.883 24.602 -17.315 1.00 45.94 110 GLY A C 1
ATOM 902 O O . GLY A 1 110 ? 3.991 24.545 -16.794 1.00 45.94 110 GLY A O 1
ATOM 903 N N . ASN A 1 111 ? 2.258 25.751 -17.554 1.00 50.78 111 ASN A N 1
ATOM 904 C CA . ASN A 1 111 ? 2.734 27.051 -17.104 1.00 50.78 111 ASN A CA 1
ATOM 905 C C . ASN A 1 111 ? 2.738 27.102 -15.570 1.00 50.78 111 ASN A C 1
ATOM 907 O O . ASN A 1 111 ? 1.787 27.570 -14.953 1.00 50.78 111 ASN A O 1
ATOM 911 N N . SER A 1 112 ? 3.806 26.631 -14.949 1.00 52.09 112 SER A N 1
ATOM 912 C CA . SER A 1 112 ? 4.173 26.995 -13.588 1.00 52.09 112 SER A CA 1
ATOM 913 C C . SER A 1 112 ? 5.683 26.880 -13.497 1.00 52.09 112 SER A C 1
ATOM 915 O O . SER A 1 112 ? 6.231 25.777 -13.497 1.00 52.09 112 SER A O 1
ATOM 917 N N . SER A 1 113 ? 6.346 28.035 -13.502 1.00 49.22 113 SER A N 1
ATOM 918 C CA . SER A 1 113 ? 7.779 28.162 -13.259 1.00 49.22 113 SER A CA 1
ATOM 919 C C . SER A 1 113 ? 8.192 27.313 -12.051 1.00 49.22 113 SER A C 1
ATOM 921 O O . SER A 1 113 ? 7.442 27.271 -11.070 1.00 49.22 113 SER A O 1
ATOM 923 N N . PRO A 1 114 ? 9.357 26.647 -12.085 1.00 46.75 114 PRO A N 1
ATOM 924 C CA . PRO A 1 114 ? 9.860 25.967 -10.905 1.00 46.75 114 PRO A CA 1
ATOM 925 C C . PRO A 1 114 ? 10.075 26.997 -9.787 1.00 46.75 114 PRO A C 1
ATOM 927 O O . PRO A 1 114 ? 10.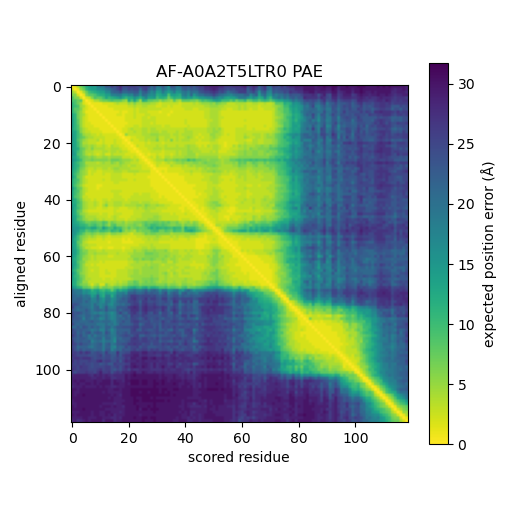661 28.057 -10.004 1.00 46.75 114 PRO A O 1
ATOM 930 N N . LEU A 1 115 ? 9.527 26.685 -8.612 1.00 53.62 115 LEU A N 1
ATOM 931 C CA . LEU A 1 115 ? 9.769 27.371 -7.345 1.00 53.62 115 LEU A CA 1
ATOM 932 C C . LEU A 1 115 ? 11.226 27.125 -6.933 1.00 53.62 115 LEU A C 1
ATOM 934 O O . LEU A 1 115 ? 11.491 26.229 -6.139 1.00 53.62 115 LEU A O 1
ATOM 938 N N . GLU A 1 116 ? 12.164 27.888 -7.481 1.00 54.56 116 GLU A N 1
ATOM 939 C CA . GLU A 1 116 ? 13.535 27.944 -6.973 1.00 54.56 116 GLU A CA 1
ATOM 940 C C . GLU A 1 116 ? 13.942 29.405 -6.748 1.00 54.56 116 GLU A C 1
ATOM 942 O O . GLU A 1 116 ? 13.775 30.263 -7.614 1.00 54.56 116 GLU A O 1
ATOM 947 N N . ASP A 1 117 ? 14.440 29.637 -5.533 1.00 50.69 117 ASP A N 1
ATOM 948 C CA . ASP A 1 117 ? 15.143 30.815 -5.024 1.00 50.69 117 ASP A CA 1
ATOM 949 C C . ASP A 1 117 ? 14.335 32.100 -4.769 1.00 50.69 117 ASP A C 1
ATOM 951 O O . ASP A 1 117 ? 14.419 33.098 -5.484 1.00 50.69 117 ASP A O 1
ATOM 955 N N . GLN A 1 118 ? 13.637 32.116 -3.628 1.00 45.19 118 GLN A N 1
ATOM 956 C CA . GLN A 1 118 ? 13.462 33.341 -2.839 1.00 45.19 118 GLN A CA 1
ATOM 957 C C . GLN A 1 118 ? 14.238 33.203 -1.523 1.00 45.19 118 GLN A C 1
ATOM 959 O O . GLN A 1 118 ? 13.737 32.622 -0.559 1.00 45.19 118 GLN A O 1
ATOM 964 N N . TYR A 1 119 ? 15.456 33.744 -1.511 1.00 49.53 119 TYR A N 1
ATOM 965 C CA . TYR A 1 119 ? 16.131 34.241 -0.312 1.00 49.53 119 TYR A CA 1
ATOM 966 C C . TYR A 1 119 ? 16.295 35.753 -0.442 1.00 49.53 119 TYR A C 1
ATOM 968 O O . TYR A 1 119 ? 16.639 36.205 -1.559 1.00 49.53 119 TYR A O 1
#

Solvent-accessible surface area (backbone atoms only — not comparable to full-atom values): 7468 Å² total; per-residue (Å²): 132,83,76,70,63,43,46,60,48,49,54,51,48,25,62,76,64,74,21,42,54,47,72,76,43,70,84,46,56,71,65,50,45,57,19,47,52,50,40,37,75,70,57,57,31,38,79,46,77,54,100,87,46,40,35,36,27,59,71,39,72,66,60,48,50,53,50,50,61,70,69,42,78,78,67,56,94,85,60,72,98,51,99,40,75,64,56,48,51,51,50,52,59,73,70,53,54,72,60,74,75,70,51,73,95,79,75,75,90,63,99,64,79,80,95,72,86,91,128

Radius of gyration: 22.0 Å; Cα contacts (8 Å, |Δi|>4): 82; chains: 1; bounding box: 49×48×51 Å

Mean predicted aligned error: 15.11 Å

Secondary structure (DSSP, 8-state):
----HHHHHHHHHHHHHTSEETHHHHSS-HHHHHHHHHHHHTTSEEEEE-SS-EEEEESSHHHHHHHHHHHS----TT--S-SSHHHHHHHHHHH--THHHHS-S---S----------

Organism: NCBI:txid1392256

Foldseek 3Di:
DPPPCQLLVQLVVCLVVQWDWPVVCPPPDPSNVVSVVVCVVVQQWDWDDDPVTTTTHGPDVVSSVVSCVVPPPPPPPPDDPDPDPVRVVVVCVVPDDCVVVVDPPDDPPDPDPDPDDDD